Protein AF-A0A8C7XQL7-F1 (afdb_monomer_lite)

Radius of gyration: 17.39 Å; chains: 1; bounding box: 45×24×44 Å

pLDDT: mean 96.5, std 3.42, range [79.06, 98.81]

Sequence (152 aa):
PKNKISFKFDHLRKEASDPRPHDVDSSMEGWRSAVDSSVRAYVKEHYPSGVCTIYGKTIDGHQTIIVCIECHQFQPKNFWNGRWRSEWKFTISPSTTQVAGIMKIQVHYYEDGNVQLVSHKEVQESMSISNEASTAKEFVKIMEAAENDYQV

Secondary structure (DSSP, 8-state):
--S-EEEEEETTTTEEEEEEE-PPPGGGHHHHHHHHHHHHHHHHHH-TT-EEEEEEEEETTEEEEEEEEEEEEEEGGGTEEEEEEEEEEEE--SSEEEEEEEEEEEEEE-SSS-EEEEEEEEEEEEEE--SHHHHHHHHHHHHHHHHHHHH-

Organism: NCBI:txid183150

InterPro domains:
  IPR002189 F-actin-capping protein subunit alpha [PF01267] (1-151)
  IPR002189 F-actin-capping protein subunit alpha [PR00191] (74-88)
  IPR002189 F-actin-capping protein subunit alpha [PR00191] (106-119)
  IPR002189 F-actin-capping protein subunit alpha [PTHR10653] (1-151)
  IPR017865 F-actin capping protein, alpha subunit, conserved site [PS00748] (107-115)
  IPR037282 F-actin-capping protein subunit alpha/beta [SSF90096] (1-151)
  IPR042276 F-actin-capping protein subunit alpha/beta, domain 2 [G3DSA:3.90.1150.210] (25-152)

Structure (mmCIF, N/CA/C/O backbone):
data_AF-A0A8C7XQL7-F1
#
_entry.id   AF-A0A8C7XQL7-F1
#
loop_
_atom_site.group_PDB
_atom_site.id
_atom_site.type_symbol
_atom_site.label_atom_id
_atom_site.label_alt_id
_atom_site.label_comp_id
_atom_site.label_asym_id
_atom_site.label_entity_id
_atom_site.label_seq_id
_atom_site.pdbx_PDB_ins_code
_atom_site.Cartn_x
_atom_site.Cartn_y
_atom_site.Cartn_z
_atom_site.occupancy
_atom_site.B_iso_or_equiv
_atom_site.auth_seq_id
_atom_site.auth_comp_id
_atom_site.auth_asym_id
_atom_site.auth_atom_id
_atom_site.pdbx_PDB_model_num
ATOM 1 N N . PRO A 1 1 ? -11.846 6.233 -2.432 1.00 80.81 1 PRO A N 1
ATOM 2 C CA . PRO A 1 1 ? -10.795 6.471 -1.405 1.00 80.81 1 PRO A CA 1
ATOM 3 C C . PRO A 1 1 ? -9.894 7.668 -1.773 1.00 80.81 1 PRO A C 1
ATOM 5 O O . PRO A 1 1 ? -9.823 8.026 -2.945 1.00 80.81 1 PRO A O 1
ATOM 8 N N . LYS A 1 2 ? -9.290 8.318 -0.767 1.00 90.62 2 LYS A N 1
ATOM 9 C CA . LYS A 1 2 ? -8.765 9.705 -0.748 1.00 90.62 2 LYS A CA 1
ATOM 10 C C . LYS A 1 2 ? -9.627 10.754 -1.465 1.00 90.62 2 LYS A C 1
ATOM 12 O O . LYS A 1 2 ? -10.286 11.540 -0.804 1.00 90.62 2 LYS A O 1
ATOM 17 N N . ASN A 1 3 ? -9.647 10.753 -2.794 1.00 93.56 3 ASN A N 1
ATOM 18 C CA . ASN A 1 3 ? -10.336 11.760 -3.607 1.00 93.56 3 ASN A CA 1
ATOM 19 C C . ASN A 1 3 ? -11.846 11.509 -3.762 1.00 93.56 3 ASN A C 1
ATOM 21 O O . ASN A 1 3 ? -12.517 12.315 -4.389 1.00 93.56 3 ASN A O 1
ATOM 25 N N . LYS A 1 4 ? -12.374 10.395 -3.227 1.00 93.50 4 LYS A N 1
ATOM 26 C CA . LYS A 1 4 ? -13.802 10.011 -3.330 1.00 93.50 4 LYS A CA 1
ATOM 27 C C . LYS A 1 4 ? -14.331 10.033 -4.776 1.00 93.50 4 LYS A C 1
ATOM 29 O O . LYS A 1 4 ? -15.435 10.484 -5.062 1.00 93.50 4 LYS A O 1
ATOM 34 N N . ILE A 1 5 ? -13.505 9.532 -5.693 1.00 96.44 5 ILE A N 1
ATOM 35 C CA . ILE A 1 5 ? -13.849 9.352 -7.103 1.00 96.44 5 ILE A CA 1
ATOM 36 C C . ILE A 1 5 ? -13.667 7.896 -7.518 1.00 96.44 5 ILE A C 1
ATOM 38 O O . ILE A 1 5 ? -12.814 7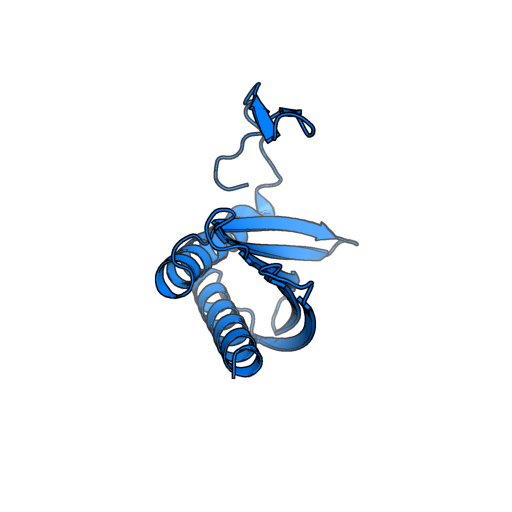.180 -6.985 1.00 96.44 5 ILE A O 1
ATOM 42 N N . SER A 1 6 ? -14.459 7.492 -8.501 1.00 97.00 6 SER A N 1
ATOM 43 C CA . SER A 1 6 ? -14.219 6.327 -9.346 1.00 97.00 6 SER A CA 1
ATOM 44 C C . SER A 1 6 ? -13.652 6.799 -10.686 1.00 97.00 6 SER A C 1
ATOM 46 O O . SER A 1 6 ? -13.824 7.958 -11.058 1.00 97.00 6 SER A O 1
ATOM 48 N N . PHE A 1 7 ? -12.938 5.930 -11.391 1.00 97.75 7 PHE A N 1
ATOM 49 C CA . PHE A 1 7 ? -12.378 6.219 -12.709 1.00 97.75 7 PHE A CA 1
ATOM 50 C C . PHE A 1 7 ? -12.305 4.928 -13.520 1.00 97.75 7 PHE A C 1
ATOM 52 O O . PHE A 1 7 ? -12.193 3.834 -12.961 1.00 97.75 7 PHE A O 1
ATOM 59 N N . LYS A 1 8 ? -12.335 5.051 -14.845 1.00 98.19 8 LYS A N 1
ATOM 60 C CA . LYS A 1 8 ? -12.011 3.953 -15.754 1.00 98.19 8 LYS A CA 1
ATOM 61 C C . LYS A 1 8 ? -10.495 3.852 -15.890 1.00 98.19 8 LYS A C 1
ATOM 63 O O . LYS A 1 8 ? -9.826 4.864 -16.094 1.00 98.19 8 LYS A O 1
ATOM 68 N N . PHE A 1 9 ? -9.957 2.638 -15.835 1.00 98.25 9 PHE A N 1
ATOM 69 C CA . PHE A 1 9 ? -8.539 2.386 -16.074 1.00 98.25 9 PHE A CA 1
ATOM 70 C C . PHE A 1 9 ? -8.352 1.547 -17.339 1.00 98.25 9 PHE A C 1
ATOM 72 O O . PHE A 1 9 ? -8.879 0.440 -17.440 1.00 98.25 9 PHE A O 1
ATOM 79 N N . ASP A 1 10 ? -7.624 2.080 -18.318 1.00 98.19 10 ASP A N 1
ATOM 80 C CA . ASP A 1 10 ? -7.196 1.321 -19.490 1.00 98.19 10 ASP A CA 1
ATOM 81 C C . ASP A 1 10 ? -5.956 0.498 -19.118 1.00 98.19 10 ASP A C 1
ATOM 83 O O . ASP A 1 10 ? -4.866 1.038 -18.930 1.00 98.19 10 ASP A O 1
ATOM 87 N N . HIS A 1 11 ? -6.118 -0.821 -19.004 1.00 97.19 11 HIS A N 1
ATOM 88 C CA . HIS A 1 11 ? -5.036 -1.718 -18.595 1.00 97.19 11 HIS A CA 1
ATOM 89 C C . HIS A 1 11 ? -3.898 -1.833 -19.620 1.00 97.19 11 HIS A C 1
ATOM 91 O O . HIS A 1 11 ? -2.772 -2.135 -19.223 1.00 97.19 11 HIS A O 1
ATOM 97 N N . LEU A 1 12 ? -4.159 -1.594 -20.911 1.00 96.69 12 LEU A N 1
ATOM 98 C CA . LEU A 1 12 ? -3.140 -1.673 -21.958 1.00 96.69 12 LEU A CA 1
ATOM 99 C C . LEU A 1 12 ? -2.299 -0.394 -21.985 1.00 96.69 12 LEU A C 1
ATOM 101 O O . LEU A 1 12 ? -1.070 -0.460 -21.992 1.00 96.69 12 LEU A O 1
ATOM 105 N N . ARG A 1 13 ? -2.965 0.767 -21.968 1.00 97.38 13 ARG A N 1
ATOM 106 C CA . ARG A 1 13 ? -2.305 2.083 -22.015 1.00 97.38 13 ARG A CA 1
ATOM 107 C C . ARG A 1 13 ? -1.778 2.534 -20.655 1.00 97.38 13 ARG A C 1
ATOM 109 O O . ARG A 1 13 ? -0.896 3.382 -20.601 1.00 97.38 13 ARG A O 1
ATOM 116 N N . LYS A 1 14 ? -2.281 1.934 -19.569 1.00 96.31 14 LYS A N 1
ATOM 117 C CA . LYS A 1 14 ? -2.025 2.321 -18.171 1.00 96.31 14 LYS A CA 1
ATOM 118 C C . LYS A 1 14 ? -2.467 3.761 -17.883 1.00 96.31 14 LYS A C 1
ATOM 120 O O . LYS A 1 14 ? -1.796 4.492 -17.162 1.00 96.31 14 LYS A O 1
ATOM 125 N N . GLU A 1 15 ? -3.609 4.153 -18.443 1.00 98.06 15 GLU A N 1
ATOM 126 C CA . GLU A 1 15 ? -4.163 5.508 -18.354 1.00 98.06 15 GLU A CA 1
ATOM 127 C C . GLU A 1 15 ? -5.497 5.501 -17.592 1.00 98.06 15 GLU A C 1
ATOM 129 O O . GLU A 1 15 ? -6.366 4.655 -17.825 1.00 98.06 15 GLU A O 1
ATOM 134 N N . ALA A 1 16 ? -5.668 6.459 -16.677 1.00 97.62 16 ALA A N 1
ATOM 135 C CA . ALA A 1 16 ? -6.930 6.701 -15.981 1.00 97.62 16 ALA A CA 1
ATOM 136 C C . ALA A 1 16 ? -7.775 7.734 -16.746 1.00 97.62 16 ALA A C 1
ATOM 138 O O . ALA A 1 16 ? -7.250 8.726 -17.248 1.00 97.62 16 ALA A O 1
ATOM 139 N N . SER A 1 17 ? -9.088 7.517 -16.823 1.00 98.38 17 SER A N 1
ATOM 140 C CA . SER A 1 17 ? -10.037 8.381 -17.540 1.00 98.38 17 SER A CA 1
ATOM 141 C C . SER A 1 17 ? -11.419 8.374 -16.878 1.00 98.38 17 SER A C 1
ATOM 143 O O . SER A 1 17 ? -11.671 7.571 -15.981 1.00 98.38 17 SER A O 1
ATOM 145 N N . ASP A 1 18 ? -12.312 9.266 -17.323 1.00 97.56 18 ASP A N 1
ATOM 146 C CA . ASP A 1 18 ? -13.715 9.351 -16.873 1.00 97.56 18 ASP A CA 1
ATOM 147 C C . ASP A 1 18 ? -13.865 9.384 -15.333 1.00 97.56 18 ASP A C 1
ATOM 149 O O . ASP A 1 18 ? -14.467 8.479 -14.746 1.00 97.56 18 ASP A O 1
ATOM 153 N N . PRO A 1 19 ? -13.262 10.378 -14.642 1.00 97.75 19 PRO A N 1
ATOM 154 C CA . PRO A 1 19 ? -13.402 10.501 -13.199 1.00 97.75 19 PRO A CA 1
ATOM 155 C C . PRO A 1 19 ? -14.837 10.895 -12.838 1.00 97.75 19 PRO A C 1
ATOM 157 O O . PRO A 1 19 ? -15.370 11.882 -13.345 1.00 97.75 19 PRO A O 1
ATOM 160 N N . ARG A 1 20 ? -15.451 10.151 -11.917 1.00 97.38 20 ARG A N 1
ATOM 161 C CA . ARG A 1 20 ? -16.813 10.404 -11.430 1.00 97.38 20 ARG A CA 1
ATOM 162 C C . ARG A 1 20 ? -16.847 10.428 -9.908 1.00 97.38 20 ARG A C 1
ATOM 164 O O . ARG A 1 20 ? -16.166 9.597 -9.298 1.00 97.38 20 ARG A O 1
ATOM 171 N N . PRO A 1 21 ? -17.647 11.309 -9.282 1.00 96.25 21 PRO A N 1
ATOM 172 C CA . PRO A 1 21 ? -17.900 11.243 -7.847 1.00 96.25 21 PRO A CA 1
ATOM 173 C C . PRO A 1 21 ? -18.320 9.830 -7.437 1.00 96.25 21 PRO A C 1
ATOM 175 O O . PRO A 1 21 ? -19.129 9.191 -8.110 1.00 96.25 21 PRO A O 1
ATOM 178 N N . HIS A 1 22 ? -17.724 9.324 -6.365 1.00 92.69 22 HIS A N 1
ATOM 179 C CA . HIS A 1 22 ? -18.034 8.010 -5.827 1.00 92.69 22 HIS A CA 1
ATOM 180 C C . HIS A 1 22 ? -17.895 8.040 -4.311 1.00 92.69 22 HIS A C 1
ATOM 182 O O . HIS A 1 22 ? -16.787 7.961 -3.765 1.00 92.69 22 HIS A O 1
ATOM 188 N N . ASP A 1 23 ? -19.042 8.145 -3.652 1.00 82.69 23 ASP A N 1
ATOM 189 C CA . ASP A 1 23 ? -19.127 8.045 -2.209 1.00 82.69 23 ASP A CA 1
ATOM 190 C C . ASP A 1 23 ? -19.142 6.580 -1.784 1.00 82.69 23 ASP A C 1
ATOM 192 O O . ASP A 1 23 ? -19.892 5.749 -2.297 1.00 82.69 23 ASP A O 1
ATOM 196 N N . VAL A 1 24 ? -18.259 6.280 -0.841 1.00 81.88 24 VAL A N 1
ATOM 197 C CA . VAL A 1 24 ? -18.182 5.003 -0.136 1.00 81.88 24 VAL A CA 1
ATOM 198 C C . VAL A 1 24 ? -18.787 5.191 1.248 1.00 81.88 24 VAL A C 1
ATOM 200 O O . VAL A 1 24 ? -18.884 6.322 1.726 1.00 81.88 24 VAL A O 1
ATOM 203 N N . ASP A 1 25 ? -19.165 4.086 1.890 1.00 79.06 25 ASP A N 1
ATOM 204 C CA . ASP A 1 25 ? -19.668 4.095 3.264 1.00 79.06 25 ASP A CA 1
ATOM 205 C C . ASP A 1 25 ? -18.781 4.961 4.178 1.00 79.06 25 ASP A C 1
ATOM 207 O O . ASP A 1 25 ? -17.586 4.707 4.359 1.00 79.06 25 ASP A O 1
ATOM 211 N N . SER A 1 26 ? -19.386 6.011 4.735 1.00 85.75 26 SER A N 1
ATOM 212 C CA . SER A 1 26 ? -18.717 6.997 5.576 1.00 85.75 26 SER A CA 1
ATOM 213 C C . SER A 1 26 ? -18.400 6.479 6.976 1.00 85.75 26 SER A C 1
ATOM 215 O O . SER A 1 26 ? -17.657 7.146 7.695 1.00 85.75 26 SER A O 1
ATOM 217 N N . SER A 1 27 ? -18.928 5.313 7.368 1.00 89.25 27 SER A N 1
ATOM 218 C CA . SER A 1 27 ? -18.751 4.729 8.705 1.00 89.25 27 SER A CA 1
ATOM 219 C C . SER A 1 27 ? -17.282 4.548 9.110 1.00 89.25 27 SER A C 1
ATOM 221 O O . SER A 1 27 ? -16.957 4.631 10.291 1.00 89.25 27 SER A O 1
ATOM 223 N N . MET A 1 28 ? -16.386 4.360 8.136 1.00 91.69 28 MET A N 1
ATOM 224 C CA . MET A 1 28 ? -14.946 4.175 8.355 1.00 91.69 28 MET A CA 1
ATOM 225 C C . MET A 1 28 ? -14.092 5.354 7.874 1.00 91.69 28 MET A C 1
ATOM 227 O O . MET A 1 28 ? -12.866 5.247 7.880 1.00 91.69 28 MET A O 1
ATOM 231 N N . GLU A 1 29 ? -14.677 6.464 7.409 1.00 94.56 29 GLU A N 1
ATOM 232 C CA . GLU A 1 29 ? -13.876 7.518 6.765 1.00 94.56 29 GLU A CA 1
ATOM 233 C C . GLU A 1 29 ? -12.911 8.201 7.742 1.00 94.56 29 GLU A C 1
ATOM 235 O O . GLU A 1 29 ? -11.796 8.525 7.337 1.00 94.56 29 GLU A O 1
ATOM 240 N N . GLY A 1 30 ? -13.285 8.363 9.016 1.00 96.06 30 GLY A N 1
ATOM 241 C CA . GLY A 1 30 ? -12.387 8.915 10.036 1.00 96.06 30 GLY A CA 1
ATOM 242 C C . GLY A 1 30 ? -11.144 8.039 10.234 1.00 96.06 30 GLY A C 1
ATOM 243 O O . GLY A 1 30 ? -10.021 8.484 9.978 1.00 96.06 30 GLY A O 1
ATOM 244 N N . TRP A 1 31 ? -11.341 6.746 10.512 1.00 97.31 31 TRP A N 1
ATOM 245 C CA . TRP A 1 31 ? -10.280 5.730 10.549 1.00 97.31 31 TRP A CA 1
ATOM 246 C C . TRP A 1 31 ? -9.416 5.719 9.285 1.00 97.31 31 TRP A C 1
ATOM 248 O O . TRP A 1 31 ? -8.190 5.827 9.355 1.00 97.31 31 TRP A O 1
ATOM 258 N N . ARG A 1 32 ? -10.046 5.627 8.108 1.00 97.25 32 ARG A N 1
ATOM 259 C CA . ARG A 1 32 ? -9.352 5.585 6.816 1.00 97.25 32 ARG A CA 1
ATOM 260 C C . ARG A 1 32 ? -8.520 6.849 6.582 1.00 97.25 32 ARG A C 1
ATOM 262 O O . ARG A 1 32 ? -7.405 6.753 6.075 1.00 97.25 32 ARG A O 1
ATOM 269 N N . SER A 1 33 ? -9.042 8.026 6.926 1.00 97.25 33 SER A N 1
ATOM 270 C CA . SER A 1 33 ? -8.364 9.314 6.742 1.00 97.25 33 SER A CA 1
ATOM 271 C C . SER A 1 33 ? -7.205 9.515 7.720 1.00 97.25 33 SER A C 1
ATOM 273 O O . SER A 1 33 ? -6.156 10.036 7.326 1.00 97.25 33 SER A O 1
ATOM 275 N N . ALA A 1 34 ? -7.359 9.077 8.973 1.00 98.31 34 ALA A N 1
ATOM 276 C CA . ALA A 1 34 ? -6.285 9.108 9.961 1.00 98.31 34 ALA A CA 1
ATOM 277 C C . ALA A 1 34 ? -5.108 8.226 9.514 1.00 98.31 34 ALA A C 1
ATOM 279 O O . ALA A 1 34 ? -3.970 8.696 9.457 1.00 98.31 34 ALA A O 1
ATOM 280 N N . VAL A 1 35 ? -5.394 6.989 9.090 1.00 98.56 35 VAL A N 1
ATOM 281 C CA . VAL A 1 35 ? -4.380 6.062 8.563 1.00 98.56 35 VAL A CA 1
ATOM 282 C C . VAL A 1 35 ? -3.752 6.590 7.270 1.00 98.56 35 VAL A C 1
ATOM 284 O O . VAL A 1 35 ? -2.532 6.563 7.145 1.00 98.56 35 VAL A O 1
ATOM 287 N N . ASP A 1 36 ? -4.538 7.132 6.329 1.00 98.44 36 ASP A N 1
ATOM 288 C CA . ASP A 1 36 ? -4.011 7.728 5.085 1.00 98.44 36 ASP A CA 1
ATOM 289 C C . ASP A 1 36 ? -3.007 8.846 5.366 1.00 98.44 36 ASP A C 1
ATOM 291 O O . ASP A 1 36 ? -1.950 8.892 4.739 1.00 98.44 36 ASP A O 1
ATOM 295 N N . SER A 1 37 ? -3.302 9.709 6.338 1.00 98.44 37 SER A N 1
ATOM 296 C CA . SER A 1 37 ? -2.421 10.823 6.692 1.00 98.44 37 SER A CA 1
ATOM 297 C C . SER A 1 37 ? -1.097 10.335 7.286 1.00 98.44 37 SER A C 1
ATOM 299 O O . SER A 1 37 ? -0.031 10.769 6.845 1.00 98.44 37 SER A O 1
ATOM 301 N N . SER A 1 38 ? -1.148 9.400 8.240 1.00 98.50 38 SER A N 1
ATOM 302 C CA . SER A 1 38 ? 0.048 8.831 8.875 1.00 98.50 38 SER A CA 1
ATOM 303 C C . SER A 1 38 ? 0.894 8.004 7.902 1.00 98.50 38 SER A C 1
ATOM 305 O O . SER A 1 38 ? 2.106 8.195 7.831 1.00 98.50 38 SER A O 1
ATOM 307 N N . VAL A 1 39 ? 0.270 7.140 7.096 1.00 98.69 39 VAL A N 1
ATOM 308 C CA . VAL A 1 39 ? 0.977 6.298 6.117 1.00 98.69 39 VAL A CA 1
ATOM 309 C C . VAL A 1 39 ? 1.603 7.142 5.009 1.00 98.69 39 VAL A C 1
ATOM 311 O O . VAL A 1 39 ? 2.708 6.847 4.572 1.00 98.69 39 VAL A O 1
ATOM 314 N N . ARG A 1 40 ? 0.955 8.216 4.541 1.00 98.44 40 ARG A N 1
ATOM 315 C CA . ARG A 1 40 ? 1.565 9.100 3.531 1.00 98.44 40 ARG A CA 1
ATOM 316 C C . ARG A 1 40 ? 2.809 9.813 4.042 1.00 98.44 40 ARG A C 1
ATOM 318 O O . ARG A 1 40 ? 3.743 9.987 3.263 1.00 98.44 40 ARG A O 1
ATOM 325 N N . ALA A 1 41 ? 2.813 10.235 5.306 1.00 98.31 41 ALA A N 1
ATOM 326 C CA . ALA A 1 41 ? 4.000 10.817 5.924 1.00 98.31 41 ALA A CA 1
ATOM 327 C C . ALA A 1 41 ? 5.145 9.794 5.953 1.00 98.31 41 ALA A C 1
ATOM 329 O O . ALA A 1 41 ? 6.221 10.087 5.440 1.00 98.31 41 ALA A O 1
ATOM 330 N N . TYR A 1 42 ? 4.860 8.576 6.423 1.00 98.56 42 TYR A N 1
ATOM 331 C CA . TYR A 1 42 ? 5.804 7.458 6.417 1.00 98.56 42 TYR A CA 1
ATOM 332 C C . TYR A 1 42 ? 6.363 7.163 5.015 1.00 98.56 42 TYR A C 1
ATOM 334 O O . TYR A 1 42 ? 7.577 7.142 4.818 1.00 98.56 42 TYR A O 1
ATOM 342 N N . VAL A 1 43 ? 5.484 7.010 4.016 1.00 98.44 43 VAL A N 1
ATOM 343 C CA . VAL A 1 43 ? 5.882 6.675 2.640 1.00 98.44 43 VAL A CA 1
ATOM 344 C C . VAL A 1 43 ? 6.777 7.753 2.039 1.00 98.44 43 VAL A C 1
ATOM 346 O O . VAL A 1 43 ? 7.758 7.429 1.380 1.00 98.44 43 VAL A O 1
ATOM 349 N N . LYS A 1 44 ? 6.477 9.032 2.290 1.00 97.69 44 LYS A N 1
ATOM 350 C CA . LYS A 1 44 ? 7.294 10.151 1.804 1.00 97.69 44 LYS A CA 1
ATOM 351 C C . LYS A 1 44 ? 8.718 10.130 2.372 1.00 97.69 44 LYS A C 1
ATOM 353 O O . LYS A 1 44 ? 9.636 10.577 1.692 1.00 97.69 44 LYS A O 1
ATOM 358 N N . GLU A 1 45 ? 8.886 9.667 3.605 1.00 97.44 45 GLU A N 1
ATOM 359 C CA . GLU A 1 45 ? 10.181 9.608 4.286 1.00 97.44 45 GLU A CA 1
ATOM 360 C C . GLU A 1 45 ? 11.018 8.393 3.857 1.00 97.44 45 GLU A C 1
ATOM 362 O O . GLU A 1 45 ? 12.230 8.515 3.706 1.00 97.44 45 GLU A O 1
ATOM 367 N N . HIS A 1 46 ? 10.375 7.254 3.580 1.00 97.19 46 HIS A N 1
ATOM 368 C CA . HIS A 1 46 ? 11.065 5.977 3.349 1.00 97.19 46 HIS A CA 1
ATOM 369 C C . HIS A 1 46 ? 11.168 5.572 1.869 1.00 97.19 46 HIS A C 1
ATOM 371 O O . HIS A 1 46 ? 12.043 4.790 1.499 1.00 97.19 46 HIS A O 1
ATOM 377 N N . TYR A 1 47 ? 10.312 6.111 0.993 1.00 96.06 47 TYR A N 1
ATOM 378 C CA . TYR A 1 47 ? 10.223 5.702 -0.410 1.00 96.06 47 TYR A CA 1
ATOM 379 C C . TYR A 1 47 ? 10.334 6.910 -1.356 1.00 96.06 47 TYR A C 1
ATOM 381 O O . TYR A 1 47 ? 9.353 7.633 -1.542 1.00 96.06 47 TYR A O 1
ATOM 389 N N . PRO A 1 48 ? 11.478 7.109 -2.045 1.00 91.19 48 PRO A N 1
ATOM 390 C CA . PRO A 1 48 ? 11.703 8.278 -2.904 1.00 91.19 48 PRO A CA 1
ATOM 391 C C . PRO A 1 48 ? 10.636 8.503 -3.988 1.00 91.19 48 PRO A C 1
ATOM 393 O O . PRO A 1 48 ? 10.319 9.643 -4.322 1.00 91.19 48 PRO A O 1
ATOM 396 N N . SER A 1 49 ? 10.078 7.419 -4.535 1.00 94.31 49 SER A N 1
ATOM 397 C CA . SER A 1 49 ? 9.002 7.417 -5.537 1.00 94.31 49 SER A CA 1
ATOM 398 C C . SER A 1 49 ? 7.770 6.633 -5.068 1.00 94.31 49 SER A C 1
ATOM 400 O O . SER A 1 49 ? 6.983 6.156 -5.887 1.00 94.31 49 SER A O 1
ATOM 402 N N . GLY A 1 50 ? 7.610 6.477 -3.751 1.00 97.50 50 GLY A N 1
ATOM 403 C CA . GLY A 1 50 ? 6.546 5.671 -3.171 1.00 97.50 50 GLY A CA 1
ATOM 404 C C . GLY A 1 50 ? 5.163 6.289 -3.330 1.00 97.50 50 GLY A C 1
ATOM 405 O O . GLY A 1 50 ? 4.959 7.495 -3.176 1.00 97.50 50 GLY A O 1
ATOM 406 N N . VAL A 1 51 ? 4.180 5.434 -3.581 1.00 98.19 51 VAL A N 1
ATOM 407 C CA . VAL A 1 51 ? 2.759 5.774 -3.582 1.00 98.19 51 VAL A CA 1
ATOM 408 C C . VAL A 1 51 ? 2.006 4.844 -2.646 1.00 98.19 51 VAL A C 1
ATOM 410 O O . VAL A 1 51 ? 2.390 3.697 -2.429 1.00 98.19 51 VAL A O 1
ATOM 413 N N . CYS A 1 52 ? 0.900 5.332 -2.092 1.00 98.62 52 CYS A N 1
ATOM 414 C CA . CYS A 1 52 ? 0.050 4.526 -1.231 1.00 98.62 52 CYS A CA 1
ATOM 415 C C . CYS A 1 52 ? -1.435 4.845 -1.394 1.00 98.62 52 CYS A C 1
ATOM 417 O O . CYS A 1 52 ? -1.833 5.983 -1.697 1.00 98.62 52 CYS A O 1
ATOM 419 N N . THR A 1 53 ? -2.253 3.818 -1.164 1.00 98.44 53 THR A N 1
ATOM 420 C CA . THR A 1 53 ? -3.715 3.914 -1.133 1.00 98.44 53 THR A CA 1
ATOM 421 C C . THR A 1 53 ? -4.266 3.181 0.079 1.00 98.44 53 THR A C 1
ATOM 423 O O . THR A 1 53 ? -3.869 2.055 0.365 1.00 98.44 53 THR A O 1
ATOM 426 N N . ILE A 1 54 ? -5.182 3.844 0.786 1.00 98.19 54 ILE A N 1
ATOM 427 C CA . ILE A 1 54 ? -5.833 3.324 1.984 1.00 98.19 54 ILE A CA 1
ATOM 428 C C . ILE A 1 54 ? -7.323 3.161 1.693 1.00 98.19 54 ILE A C 1
ATOM 430 O O . ILE A 1 54 ? -7.996 4.108 1.259 1.00 98.19 54 ILE A O 1
ATOM 434 N N . TYR A 1 55 ? -7.836 1.971 1.971 1.00 97.00 55 TYR A N 1
ATOM 435 C CA . TYR A 1 55 ? -9.227 1.579 1.812 1.00 97.00 55 TYR A CA 1
ATOM 436 C C . TYR A 1 55 ? -9.831 1.247 3.176 1.00 97.00 55 TYR A C 1
ATOM 438 O O . TYR A 1 55 ? -9.157 0.697 4.040 1.00 97.00 55 TYR A O 1
ATOM 446 N N . GLY A 1 56 ? -11.112 1.563 3.348 1.00 95.56 56 GLY A N 1
ATOM 447 C CA . GLY A 1 56 ? -11.949 0.978 4.391 1.00 95.56 56 GLY A CA 1
ATOM 448 C C . GLY A 1 56 ? -12.998 0.111 3.708 1.00 95.56 56 GLY A C 1
ATOM 449 O O . GLY A 1 56 ? -13.638 0.574 2.760 1.00 95.56 56 GLY A O 1
ATOM 450 N N . LYS A 1 57 ? -13.160 -1.138 4.144 1.00 93.56 57 LYS A N 1
ATOM 451 C CA . LYS A 1 57 ? -14.171 -2.055 3.608 1.00 93.56 57 LYS A CA 1
ATOM 452 C C . LYS A 1 57 ? -14.716 -2.959 4.709 1.00 93.56 57 LYS A C 1
ATOM 454 O O . LYS A 1 57 ? -13.955 -3.438 5.538 1.00 93.56 57 LYS A O 1
ATOM 459 N N . THR A 1 58 ? -16.012 -3.246 4.666 1.00 94.31 58 THR A N 1
ATOM 460 C CA . THR A 1 58 ? -16.605 -4.308 5.483 1.00 94.31 58 THR A CA 1
ATOM 461 C C . THR A 1 58 ? -16.360 -5.664 4.817 1.00 94.31 58 THR A C 1
ATOM 463 O O . THR A 1 58 ? -16.798 -5.883 3.684 1.00 94.31 58 THR A O 1
ATOM 466 N N . ILE A 1 59 ? -15.643 -6.559 5.493 1.00 93.12 59 ILE A N 1
ATOM 467 C CA . ILE A 1 59 ? -15.325 -7.921 5.045 1.00 93.12 59 ILE A CA 1
ATOM 468 C C . ILE A 1 59 ? -15.907 -8.879 6.080 1.00 93.12 59 ILE A C 1
ATOM 470 O O . ILE A 1 59 ? -15.593 -8.764 7.259 1.00 93.12 59 ILE A O 1
ATOM 474 N N . ASP A 1 60 ? -16.805 -9.768 5.657 1.00 92.81 60 ASP A N 1
ATOM 475 C CA . ASP A 1 60 ? -17.475 -10.741 6.535 1.00 92.81 60 ASP A CA 1
ATOM 476 C C . ASP A 1 60 ? -18.133 -10.108 7.779 1.00 92.81 60 ASP A C 1
ATOM 478 O O . ASP A 1 60 ? -18.121 -10.661 8.872 1.00 92.81 60 ASP A O 1
ATOM 482 N N . GLY A 1 61 ? -18.705 -8.908 7.616 1.00 93.19 61 GLY A N 1
ATOM 483 C CA . GLY A 1 61 ? -19.342 -8.148 8.702 1.00 93.19 61 GLY A CA 1
ATOM 484 C C . GLY A 1 61 ? -18.380 -7.322 9.562 1.00 93.19 61 GLY A C 1
ATOM 485 O O . GLY A 1 61 ? -18.827 -6.588 10.440 1.00 93.19 61 GLY A O 1
ATOM 486 N N . HIS A 1 62 ? -17.079 -7.375 9.286 1.00 94.19 62 HIS A N 1
ATOM 487 C CA . HIS A 1 62 ? -16.051 -6.668 10.038 1.00 94.19 62 HIS A CA 1
ATOM 488 C C . HIS A 1 62 ? -15.506 -5.467 9.265 1.00 94.19 62 HIS A C 1
ATOM 490 O O . HIS A 1 62 ? -15.136 -5.581 8.099 1.00 94.19 62 HIS A O 1
ATOM 496 N N . GLN A 1 63 ? -15.438 -4.305 9.912 1.00 95.88 63 GLN A N 1
ATOM 497 C CA . GLN A 1 63 ? -14.831 -3.107 9.332 1.00 95.88 63 GLN A CA 1
ATOM 498 C C . GLN A 1 63 ? -13.308 -3.268 9.277 1.00 95.88 63 GLN A C 1
ATOM 500 O O . GLN A 1 63 ? -12.657 -3.366 10.312 1.00 95.88 63 GLN A O 1
ATOM 505 N N . THR A 1 64 ? -12.730 -3.286 8.080 1.00 96.94 64 THR A N 1
ATOM 506 C CA . THR A 1 64 ? -11.304 -3.543 7.858 1.00 96.94 64 THR A CA 1
ATOM 507 C C . THR A 1 64 ? -10.658 -2.381 7.117 1.00 96.94 64 THR A C 1
ATOM 509 O O . THR A 1 64 ? -11.147 -1.932 6.075 1.00 96.94 64 THR A O 1
ATOM 512 N N . ILE A 1 65 ? -9.527 -1.912 7.641 1.00 98.19 65 ILE A N 1
ATOM 513 C CA . ILE A 1 65 ? -8.633 -0.988 6.948 1.00 98.19 65 ILE A CA 1
ATOM 514 C C . ILE A 1 65 ? -7.613 -1.802 6.159 1.00 98.19 65 ILE A C 1
ATOM 516 O O . ILE A 1 65 ? -7.024 -2.746 6.684 1.00 98.19 65 ILE A O 1
ATOM 520 N N . ILE A 1 66 ? -7.408 -1.424 4.899 1.00 98.50 66 ILE A N 1
ATOM 521 C CA . ILE A 1 66 ? -6.416 -2.013 3.999 1.00 98.50 66 ILE A CA 1
ATOM 522 C C . ILE A 1 66 ? -5.507 -0.896 3.505 1.00 98.50 66 ILE A C 1
ATOM 524 O O . ILE A 1 66 ? -5.981 0.120 2.994 1.00 98.50 66 ILE A O 1
ATOM 528 N N . VAL A 1 67 ? -4.204 -1.094 3.633 1.00 98.81 67 VAL A N 1
ATOM 529 C CA . VAL A 1 67 ? -3.164 -0.166 3.200 1.00 98.81 67 VAL A CA 1
ATOM 530 C C . VAL A 1 67 ? -2.311 -0.861 2.154 1.00 98.81 67 VAL A C 1
ATOM 532 O O . VAL A 1 67 ? -1.782 -1.939 2.400 1.00 98.81 67 VAL A O 1
ATOM 535 N N . CYS A 1 68 ? -2.158 -0.235 0.993 1.00 98.81 68 CYS A N 1
ATOM 536 C CA . CYS A 1 68 ? -1.259 -0.702 -0.055 1.00 98.81 68 CYS A CA 1
ATOM 537 C C . CYS A 1 68 ? -0.180 0.353 -0.299 1.00 98.81 68 CYS A C 1
ATOM 539 O O . CYS A 1 68 ? -0.516 1.522 -0.517 1.00 98.81 68 CYS A O 1
ATOM 541 N N . ILE A 1 69 ? 1.084 -0.064 -0.309 1.00 98.81 69 ILE A N 1
ATOM 542 C CA . ILE A 1 69 ? 2.248 0.758 -0.655 1.00 98.81 69 ILE A CA 1
ATOM 543 C C . ILE A 1 69 ? 2.927 0.138 -1.876 1.00 98.81 69 ILE A C 1
ATOM 545 O O . ILE A 1 69 ? 3.083 -1.080 -1.978 1.00 98.81 69 ILE A O 1
ATOM 549 N N . GLU A 1 70 ? 3.328 0.980 -2.820 1.00 98.56 70 GLU A N 1
ATOM 550 C CA . GLU A 1 70 ? 4.102 0.586 -3.992 1.00 98.56 70 GLU A CA 1
ATOM 551 C C . GLU A 1 70 ? 5.231 1.585 -4.211 1.00 98.56 70 GLU A C 1
ATOM 553 O O . GLU A 1 70 ? 5.049 2.789 -4.043 1.00 98.56 70 GLU A O 1
ATOM 558 N N . CYS A 1 71 ? 6.405 1.080 -4.569 1.00 98.19 71 CYS A N 1
ATOM 559 C CA . CYS A 1 71 ? 7.515 1.902 -5.017 1.00 98.19 71 CYS A CA 1
ATOM 560 C C . CYS A 1 71 ? 8.272 1.128 -6.089 1.00 98.19 71 CYS A C 1
ATOM 562 O O . CYS A 1 71 ? 8.597 -0.046 -5.904 1.00 98.19 71 CYS A O 1
ATOM 564 N N . HIS A 1 72 ? 8.576 1.770 -7.210 1.00 97.19 72 HIS A N 1
ATOM 565 C CA . HIS A 1 72 ? 9.359 1.154 -8.270 1.00 97.19 72 HIS A CA 1
ATOM 566 C C . HIS A 1 72 ? 10.417 2.103 -8.819 1.00 97.19 72 HIS A C 1
ATOM 568 O O . HIS A 1 72 ? 10.295 3.328 -8.763 1.00 97.19 72 HIS A O 1
ATOM 574 N N . GLN A 1 73 ? 11.459 1.493 -9.371 1.00 97.06 73 GLN A N 1
ATOM 575 C CA . GLN A 1 73 ? 12.550 2.142 -10.081 1.00 97.06 73 GLN A CA 1
ATOM 576 C C . GLN A 1 73 ? 12.840 1.322 -11.333 1.00 97.06 73 GLN A C 1
ATOM 578 O O . GLN A 1 73 ? 13.215 0.155 -11.238 1.00 97.06 73 GLN A O 1
ATOM 583 N N . PHE A 1 74 ? 12.645 1.921 -12.506 1.00 95.06 74 PHE A N 1
ATOM 584 C CA . PHE A 1 74 ? 12.911 1.279 -13.792 1.00 95.06 74 PHE A CA 1
ATOM 585 C C . PHE A 1 74 ? 13.994 2.052 -14.521 1.00 95.06 74 PHE A C 1
ATOM 587 O O . PHE A 1 74 ? 13.781 3.185 -14.950 1.00 95.06 74 PHE A O 1
ATOM 594 N N . GLN A 1 75 ? 15.162 1.432 -14.662 1.00 95.44 75 GLN A N 1
ATOM 595 C CA . GLN A 1 75 ? 16.310 2.012 -15.344 1.00 95.44 75 GLN A CA 1
ATOM 596 C C . GLN A 1 75 ? 16.725 1.100 -16.501 1.00 95.44 75 GLN A C 1
ATOM 598 O O . GLN A 1 75 ? 17.771 0.456 -16.448 1.00 95.44 75 GLN A O 1
ATOM 603 N N . PRO A 1 76 ? 15.926 1.040 -17.584 1.00 94.56 76 PRO A N 1
ATOM 604 C CA . PRO A 1 76 ? 16.184 0.121 -18.688 1.00 94.56 76 PRO A CA 1
ATOM 605 C C . PRO A 1 76 ? 17.514 0.386 -19.401 1.00 94.56 76 PRO A C 1
ATOM 607 O O . PRO A 1 76 ? 18.148 -0.547 -19.873 1.00 94.56 76 PRO A O 1
ATOM 610 N N . LYS A 1 77 ? 17.975 1.645 -19.428 1.00 96.94 77 LYS A N 1
ATOM 611 C CA . LYS A 1 77 ? 19.300 2.009 -19.962 1.00 96.94 77 LYS A CA 1
ATOM 612 C C . LYS A 1 77 ? 20.463 1.442 -19.142 1.00 96.94 77 LYS A C 1
ATOM 614 O O . LYS A 1 77 ? 21.548 1.304 -19.682 1.00 96.94 77 LYS A O 1
ATOM 619 N N . ASN A 1 78 ? 20.213 1.137 -17.870 1.00 96.62 78 ASN A N 1
ATOM 620 C CA . ASN A 1 78 ? 21.170 0.543 -16.940 1.00 96.62 78 ASN A CA 1
ATOM 621 C C . ASN A 1 78 ? 20.846 -0.941 -16.694 1.00 96.62 78 ASN A C 1
ATOM 623 O O . ASN A 1 78 ? 21.308 -1.516 -15.715 1.00 96.62 78 ASN A O 1
ATOM 627 N N . PHE A 1 79 ? 20.003 -1.542 -17.543 1.00 97.25 79 PHE A N 1
ATOM 628 C CA . PHE A 1 79 ? 19.660 -2.963 -17.521 1.00 97.25 79 PHE A CA 1
ATOM 629 C C . PHE A 1 79 ? 19.087 -3.477 -16.194 1.00 97.25 79 PHE A C 1
ATOM 631 O O . PHE A 1 79 ? 19.281 -4.642 -15.847 1.00 97.25 79 PHE A O 1
ATOM 638 N N . TRP A 1 80 ? 18.357 -2.641 -15.441 1.00 98.00 80 TRP A N 1
ATOM 639 C CA . TRP A 1 80 ? 17.734 -3.092 -14.196 1.00 98.00 80 TRP A CA 1
ATOM 640 C C . TRP A 1 80 ? 16.378 -2.464 -13.886 1.00 98.00 80 TRP A C 1
ATOM 642 O O . TRP A 1 80 ? 16.069 -1.333 -14.265 1.00 98.00 80 TRP A O 1
ATOM 652 N N . ASN A 1 81 ? 15.555 -3.233 -13.176 1.00 97.56 81 ASN A N 1
ATOM 653 C CA . ASN A 1 81 ? 14.244 -2.835 -12.682 1.00 97.56 81 ASN A CA 1
ATOM 654 C C . ASN A 1 81 ? 14.053 -3.349 -11.253 1.00 97.56 81 ASN A C 1
ATOM 656 O O . ASN A 1 81 ? 14.352 -4.506 -10.969 1.00 97.56 81 ASN A O 1
ATOM 660 N N . GLY A 1 82 ? 13.509 -2.515 -10.372 1.00 97.81 82 GLY A N 1
ATOM 661 C CA . GLY A 1 82 ? 13.160 -2.869 -9.001 1.00 97.81 82 GLY A CA 1
ATOM 662 C C . GLY A 1 82 ? 11.730 -2.459 -8.675 1.00 97.81 82 GLY A C 1
ATOM 663 O O . GLY A 1 82 ? 11.269 -1.393 -9.088 1.00 97.81 82 GLY A O 1
ATOM 664 N N . ARG A 1 83 ? 11.019 -3.307 -7.934 1.00 98.25 83 ARG A N 1
ATOM 665 C CA . ARG A 1 83 ? 9.682 -3.022 -7.417 1.00 98.25 83 ARG A CA 1
ATOM 666 C C . ARG A 1 83 ? 9.526 -3.555 -5.999 1.00 98.25 83 ARG A C 1
ATOM 668 O O . ARG A 1 83 ? 9.710 -4.745 -5.751 1.00 98.25 83 ARG A O 1
ATOM 675 N N . TRP A 1 84 ? 9.080 -2.670 -5.122 1.00 98.50 84 TRP A N 1
ATOM 676 C CA . TRP A 1 84 ? 8.555 -2.957 -3.799 1.00 98.50 84 TRP A CA 1
ATOM 677 C C . TRP A 1 84 ? 7.027 -2.880 -3.812 1.00 98.50 84 TRP A C 1
ATOM 679 O O . TRP A 1 84 ? 6.443 -1.962 -4.395 1.00 98.50 84 TRP A O 1
ATOM 689 N N . ARG A 1 85 ? 6.374 -3.835 -3.148 1.00 98.62 85 ARG A N 1
ATOM 690 C CA . ARG A 1 85 ? 4.941 -3.796 -2.836 1.00 98.62 85 ARG A CA 1
ATOM 691 C C . ARG A 1 85 ? 4.729 -4.274 -1.410 1.00 98.62 85 ARG A C 1
ATOM 693 O O . ARG A 1 85 ? 5.207 -5.357 -1.081 1.00 98.62 85 ARG A O 1
ATOM 700 N N . SER A 1 86 ? 3.941 -3.554 -0.626 1.00 98.69 86 SER A N 1
ATOM 701 C CA . SER A 1 86 ? 3.427 -4.063 0.643 1.00 98.69 86 SER A CA 1
ATOM 702 C C . SER A 1 86 ? 1.920 -3.857 0.762 1.00 98.69 86 SER A C 1
ATOM 704 O O . SER A 1 86 ? 1.354 -2.882 0.261 1.00 98.69 86 SER A O 1
ATOM 706 N N . GLU A 1 87 ? 1.253 -4.836 1.365 1.00 98.81 87 GLU A N 1
ATOM 707 C CA . GLU A 1 87 ? -0.167 -4.798 1.696 1.00 98.81 87 GLU A CA 1
ATOM 708 C C . GLU A 1 87 ? -0.325 -5.104 3.179 1.00 98.81 87 GLU A C 1
ATOM 710 O O . GLU A 1 87 ? 0.217 -6.087 3.677 1.00 98.81 87 GLU A O 1
ATOM 715 N N . TRP A 1 88 ? -1.087 -4.266 3.865 1.00 98.81 88 TRP A N 1
ATOM 716 C CA . TRP A 1 88 ? -1.323 -4.352 5.294 1.00 98.81 88 TRP A CA 1
ATOM 717 C C . TRP A 1 88 ? -2.814 -4.256 5.570 1.00 98.81 88 TRP A C 1
ATOM 719 O O . TRP A 1 88 ? -3.522 -3.473 4.935 1.00 98.81 88 TRP A O 1
ATOM 729 N N . LYS A 1 89 ? -3.303 -5.030 6.534 1.00 98.25 89 LYS A N 1
ATOM 730 C CA . LYS A 1 89 ? -4.710 -5.035 6.928 1.00 98.25 89 LYS A CA 1
ATOM 731 C C . LYS A 1 89 ? -4.870 -5.159 8.433 1.00 98.25 89 LYS A C 1
ATOM 733 O O . LYS A 1 89 ? -4.148 -5.912 9.081 1.00 98.25 89 LYS A O 1
ATOM 738 N N . PHE A 1 90 ? -5.864 -4.465 8.968 1.00 98.19 90 PHE A N 1
ATOM 739 C CA . PHE A 1 90 ? -6.338 -4.678 10.329 1.00 98.19 90 PHE A CA 1
ATOM 740 C C . PHE A 1 90 ? -7.839 -4.426 10.412 1.00 98.19 90 PHE A C 1
ATOM 742 O O . PHE A 1 90 ? -8.396 -3.608 9.676 1.00 98.19 90 PHE A O 1
ATOM 749 N N . THR A 1 91 ? -8.495 -5.137 11.319 1.00 97.19 91 THR A N 1
ATOM 750 C CA . THR A 1 91 ? -9.930 -5.005 11.559 1.00 97.19 91 THR A CA 1
ATOM 751 C C . THR A 1 91 ? -10.170 -4.083 12.745 1.00 97.19 91 THR A C 1
ATOM 753 O O . THR A 1 91 ? -9.504 -4.184 13.768 1.00 97.19 91 THR A O 1
ATOM 756 N N . ILE A 1 92 ? -11.130 -3.175 12.622 1.00 95.62 92 ILE A N 1
ATOM 757 C CA . ILE A 1 92 ? -11.542 -2.305 13.716 1.00 95.62 92 ILE A CA 1
ATOM 758 C C . ILE A 1 92 ? -12.311 -3.158 14.729 1.00 95.62 92 ILE A C 1
ATOM 760 O O . ILE A 1 92 ? -13.307 -3.803 14.399 1.00 95.62 92 ILE A O 1
ATOM 764 N N . SER A 1 93 ? -11.830 -3.169 15.966 1.00 93.62 93 SER A N 1
ATOM 765 C CA . SER A 1 93 ? -12.403 -3.896 17.094 1.00 93.62 93 SER A CA 1
ATOM 766 C C . SER A 1 93 ? -12.433 -2.991 18.339 1.00 93.62 93 SER A C 1
ATOM 768 O O . SER A 1 93 ? -11.776 -1.949 18.353 1.00 93.62 93 SER A O 1
ATOM 770 N N . PRO A 1 94 ? -13.175 -3.357 19.401 1.00 91.75 94 PRO A N 1
ATOM 771 C CA . PRO A 1 94 ? -13.305 -2.507 20.586 1.00 91.75 94 PRO A CA 1
ATOM 772 C C . PRO A 1 94 ? -12.028 -2.319 21.418 1.00 91.75 94 PRO A C 1
ATOM 774 O O . PRO A 1 94 ? -11.991 -1.409 22.241 1.00 91.75 94 PRO A O 1
ATOM 777 N N . SER A 1 95 ? -11.024 -3.191 21.281 1.00 94.44 95 SER A N 1
ATOM 778 C CA . SER A 1 95 ? -9.860 -3.194 22.180 1.00 94.44 95 SER A CA 1
ATOM 779 C C . SER A 1 95 ? -8.549 -3.545 21.491 1.00 94.44 95 SER A C 1
ATOM 781 O O . SER A 1 95 ? -7.613 -2.758 21.543 1.00 94.44 95 SER A O 1
ATOM 783 N N . THR A 1 96 ? -8.449 -4.712 20.858 1.00 96.38 96 THR A N 1
ATOM 784 C CA . THR A 1 96 ? -7.221 -5.178 20.202 1.00 96.38 96 THR A CA 1
ATOM 785 C C . THR A 1 96 ? -7.526 -5.843 18.870 1.00 96.38 96 THR A C 1
ATOM 787 O O . THR A 1 96 ? -8.560 -6.494 18.692 1.00 96.38 96 THR A O 1
ATOM 790 N N . THR A 1 97 ? -6.618 -5.698 17.914 1.00 97.44 97 THR A N 1
ATOM 791 C CA . THR A 1 97 ? -6.713 -6.365 16.612 1.00 97.44 97 THR A CA 1
ATOM 792 C C . THR A 1 97 ? -5.396 -7.020 16.240 1.00 97.44 97 THR A C 1
ATOM 794 O O . THR A 1 97 ? -4.331 -6.635 16.719 1.00 97.44 97 THR A O 1
ATOM 797 N N . GLN A 1 98 ? -5.488 -7.983 15.329 1.00 96.94 98 GLN A N 1
ATOM 798 C CA . GLN A 1 98 ? -4.352 -8.430 14.541 1.00 96.94 98 GLN A CA 1
ATOM 799 C C . GLN A 1 98 ? -4.124 -7.467 13.371 1.00 96.94 98 GLN A C 1
ATOM 801 O O . GLN A 1 98 ? -5.075 -7.030 12.713 1.00 96.94 98 GLN A O 1
ATOM 806 N N . VAL A 1 99 ? -2.859 -7.162 13.124 1.00 98.31 99 VAL A N 1
ATOM 807 C CA . VAL A 1 99 ? -2.328 -6.525 11.927 1.00 98.31 99 VAL A CA 1
ATOM 808 C C . VAL A 1 99 ? -1.675 -7.623 11.106 1.00 98.31 99 VAL A C 1
ATOM 810 O O . VAL A 1 99 ? -0.741 -8.269 11.571 1.00 98.31 99 VAL A O 1
ATOM 813 N N . ALA A 1 100 ? -2.163 -7.841 9.892 1.00 98.56 100 ALA A N 1
ATOM 814 C CA . ALA A 1 100 ? -1.553 -8.767 8.949 1.00 98.56 100 ALA A CA 1
ATOM 815 C C . ALA A 1 100 ? -0.910 -7.978 7.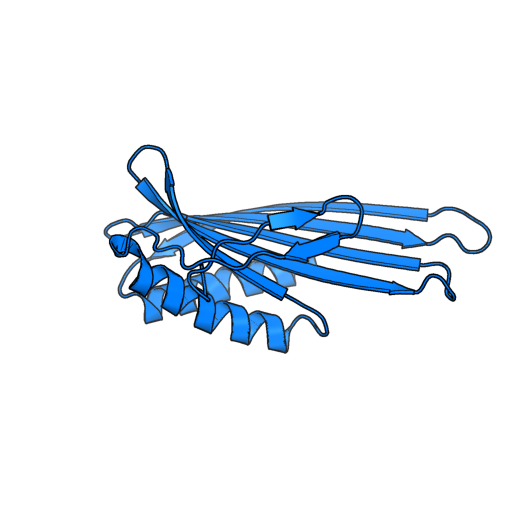808 1.00 98.56 100 ALA A C 1
ATOM 817 O O . ALA A 1 100 ? -1.558 -7.119 7.207 1.00 98.56 100 ALA A O 1
ATOM 818 N N . GLY A 1 101 ? 0.348 -8.275 7.509 1.00 98.62 101 GLY A N 1
ATOM 819 C CA . GLY A 1 101 ? 1.133 -7.629 6.467 1.00 98.62 101 GLY A CA 1
ATOM 820 C C . GLY A 1 101 ? 1.760 -8.637 5.519 1.00 98.62 101 GLY A C 1
ATOM 821 O O . GLY A 1 101 ? 2.123 -9.739 5.922 1.00 98.62 101 GLY A O 1
ATOM 822 N N . ILE A 1 102 ? 1.924 -8.249 4.260 1.00 98.69 102 ILE A N 1
ATOM 823 C CA . ILE A 1 102 ? 2.755 -8.963 3.297 1.00 98.69 102 ILE A CA 1
ATOM 824 C C . ILE A 1 102 ? 3.589 -7.964 2.505 1.00 98.69 102 ILE A C 1
ATOM 826 O O . ILE A 1 102 ? 3.058 -7.060 1.863 1.00 98.69 102 ILE A O 1
ATOM 830 N N . MET A 1 103 ? 4.904 -8.149 2.521 1.00 98.56 103 MET A N 1
ATOM 831 C CA . MET A 1 103 ? 5.860 -7.355 1.749 1.00 98.56 103 MET A CA 1
ATOM 832 C C . MET A 1 103 ? 6.433 -8.217 0.633 1.00 98.56 103 MET A C 1
ATOM 834 O O . MET A 1 103 ? 6.660 -9.412 0.819 1.00 98.56 103 MET A O 1
ATOM 838 N N . LYS A 1 104 ? 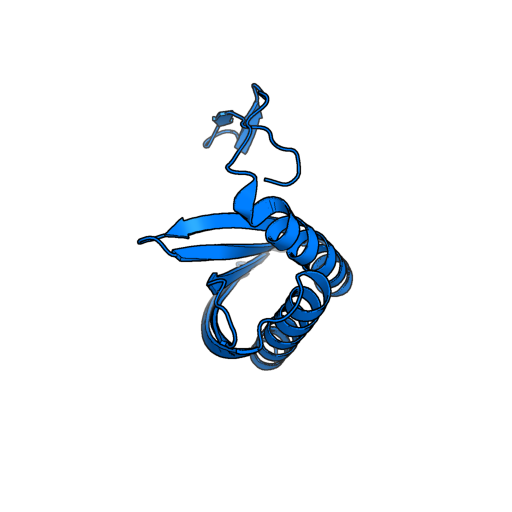6.647 -7.633 -0.546 1.00 98.62 104 LYS A N 1
ATOM 839 C CA . LYS A 1 104 ? 7.131 -8.317 -1.749 1.00 98.62 104 LYS A CA 1
ATOM 840 C C . LYS A 1 104 ? 8.154 -7.448 -2.467 1.00 98.62 104 LYS A C 1
ATOM 842 O O . LYS A 1 104 ? 7.860 -6.308 -2.826 1.00 98.62 104 LYS A O 1
ATOM 847 N N . ILE A 1 105 ? 9.310 -8.031 -2.757 1.00 98.44 105 ILE A N 1
ATOM 848 C CA . ILE A 1 105 ? 10.383 -7.418 -3.542 1.00 98.44 105 ILE A CA 1
ATOM 849 C C . ILE A 1 105 ? 10.545 -8.206 -4.834 1.00 98.44 105 ILE A C 1
ATOM 851 O O . ILE A 1 105 ? 10.574 -9.439 -4.830 1.00 98.44 105 ILE A O 1
ATOM 855 N N . GLN A 1 106 ? 10.676 -7.483 -5.941 1.00 98.56 106 GLN A N 1
ATOM 856 C CA . GLN A 1 106 ? 11.109 -8.044 -7.209 1.00 98.56 106 GLN A CA 1
ATOM 857 C C . GLN A 1 106 ? 12.187 -7.153 -7.822 1.00 98.56 106 GLN A C 1
ATOM 859 O O . GLN A 1 106 ? 11.938 -5.974 -8.072 1.00 98.56 106 GLN A O 1
ATOM 864 N N . VAL A 1 107 ? 13.362 -7.720 -8.087 1.00 98.31 107 VAL A N 1
ATOM 865 C CA . VAL A 1 107 ? 14.455 -7.045 -8.800 1.00 98.31 107 VAL A CA 1
ATOM 866 C C . VAL A 1 107 ? 14.857 -7.893 -9.994 1.00 98.31 107 VAL A C 1
ATOM 868 O O . VAL A 1 107 ? 14.910 -9.116 -9.906 1.00 98.31 107 VAL A O 1
ATOM 871 N N . HIS A 1 108 ? 15.126 -7.245 -11.118 1.00 98.50 108 HIS A N 1
ATOM 872 C CA . HIS A 1 108 ? 15.585 -7.881 -12.343 1.00 98.50 108 HIS A CA 1
ATOM 873 C C . HIS A 1 108 ? 16.758 -7.085 -12.900 1.00 98.50 108 HIS A C 1
ATOM 875 O O . HIS A 1 108 ? 16.588 -5.909 -13.207 1.00 98.50 108 HIS A O 1
ATOM 881 N N . TYR A 1 109 ? 17.918 -7.725 -13.019 1.00 98.19 109 TYR A N 1
ATOM 882 C CA . TYR A 1 109 ? 19.123 -7.193 -13.652 1.00 98.19 109 TYR A CA 1
ATOM 883 C C . TYR A 1 109 ? 19.476 -8.064 -14.861 1.00 98.19 109 TYR A C 1
ATOM 885 O O . TYR A 1 109 ? 19.406 -9.293 -14.777 1.00 98.19 109 TYR A O 1
ATOM 893 N N . TYR A 1 110 ? 19.799 -7.443 -15.993 1.00 97.44 110 TYR A N 1
ATOM 894 C CA . TYR A 1 110 ? 19.939 -8.143 -17.272 1.00 97.44 110 TYR A CA 1
ATOM 895 C C . TYR A 1 110 ? 21.040 -7.587 -18.188 1.00 97.44 110 TYR A C 1
ATOM 897 O O . TYR A 1 110 ? 20.931 -7.655 -19.412 1.00 97.44 110 TYR A O 1
ATOM 905 N N . GLU A 1 111 ? 22.104 -7.030 -17.610 1.00 97.19 111 GLU A N 1
ATOM 906 C CA . GLU A 1 111 ? 23.325 -6.707 -18.357 1.00 97.19 111 GLU A CA 1
ATOM 907 C C . GLU A 1 111 ? 24.145 -7.990 -18.530 1.00 97.19 111 GLU A C 1
ATOM 909 O O . GLU A 1 111 ? 24.453 -8.658 -17.543 1.00 97.19 111 GLU A O 1
ATOM 914 N N . ASP A 1 112 ? 24.427 -8.374 -19.778 1.00 95.12 112 ASP A N 1
ATOM 915 C CA . ASP A 1 112 ? 25.233 -9.554 -20.142 1.00 95.12 112 ASP A CA 1
ATOM 916 C C . ASP A 1 112 ? 24.814 -10.881 -19.471 1.00 95.12 112 ASP A C 1
ATOM 918 O O . ASP A 1 112 ? 25.580 -11.841 -19.375 1.00 95.12 112 ASP A O 1
ATOM 922 N N . GLY A 1 113 ? 23.560 -10.959 -19.026 1.00 94.94 113 GLY A N 1
ATOM 923 C CA . GLY A 1 113 ? 23.024 -12.069 -18.251 1.00 94.94 113 GLY A CA 1
ATOM 924 C C . GLY A 1 113 ? 21.572 -11.833 -17.845 1.00 94.94 113 GLY A C 1
ATOM 925 O O . GLY A 1 113 ? 20.911 -10.925 -18.338 1.00 94.94 113 GLY A O 1
ATOM 926 N N . ASN A 1 114 ? 21.042 -12.678 -16.960 1.00 97.06 114 ASN A N 1
ATOM 927 C CA . ASN A 1 114 ? 19.678 -12.539 -16.446 1.00 97.06 114 ASN A CA 1
ATOM 928 C C . ASN A 1 114 ? 19.615 -13.001 -14.987 1.00 97.06 114 ASN A C 1
ATOM 930 O O . ASN A 1 114 ? 19.634 -14.200 -14.710 1.00 97.06 114 ASN A O 1
ATOM 934 N N . VAL A 1 115 ? 19.530 -12.045 -14.065 1.00 97.94 115 VAL A N 1
ATOM 935 C CA . VAL A 1 115 ? 19.475 -12.279 -12.620 1.00 97.94 115 VAL A CA 1
ATOM 936 C C . VAL A 1 115 ? 18.183 -11.691 -12.069 1.00 97.94 115 VAL A C 1
ATOM 938 O O . VAL A 1 115 ? 17.853 -10.532 -12.322 1.00 97.94 115 VAL A O 1
ATOM 941 N N . GLN A 1 116 ? 17.445 -12.489 -11.298 1.00 98.12 116 GLN A N 1
ATOM 942 C CA . GLN A 1 116 ? 16.196 -12.066 -10.672 1.00 98.12 116 GLN A CA 1
ATOM 943 C C . GLN A 1 116 ? 16.202 -12.361 -9.176 1.00 98.12 116 GLN A C 1
ATOM 945 O O . GLN A 1 116 ? 16.541 -13.462 -8.752 1.00 98.12 116 GLN A O 1
ATOM 950 N N . LEU A 1 117 ? 15.761 -11.378 -8.396 1.00 97.94 117 LEU A N 1
ATOM 951 C CA . LEU A 1 117 ? 15.385 -11.534 -6.998 1.00 97.94 117 LEU A CA 1
ATOM 952 C C . LEU A 1 117 ? 13.861 -11.514 -6.915 1.00 97.94 117 LEU A C 1
ATOM 954 O O . LEU A 1 117 ? 13.224 -10.565 -7.377 1.00 97.94 117 LEU A O 1
ATOM 958 N N . VAL A 1 118 ? 13.285 -12.534 -6.288 1.00 98.25 118 VAL A N 1
ATOM 959 C CA . VAL A 1 118 ? 11.871 -12.579 -5.907 1.00 98.25 118 VAL A CA 1
ATOM 960 C C . VAL A 1 118 ? 11.825 -12.941 -4.434 1.00 98.25 118 VAL A C 1
ATOM 962 O O . VAL A 1 118 ? 12.267 -14.020 -4.055 1.00 98.25 118 VAL A O 1
ATOM 965 N N . SER A 1 119 ? 11.303 -12.043 -3.607 1.00 98.25 119 SER A N 1
ATOM 966 C CA . SER A 1 119 ? 11.242 -12.246 -2.162 1.00 98.25 119 SER A CA 1
ATOM 967 C C . SER A 1 119 ? 9.910 -11.769 -1.604 1.00 98.25 119 SER A C 1
ATOM 969 O O . SER A 1 119 ? 9.318 -10.812 -2.113 1.00 98.25 119 SER A O 1
ATOM 971 N N . HIS A 1 120 ? 9.430 -12.437 -0.560 1.00 98.19 120 HIS A N 1
ATOM 972 C CA . HIS A 1 120 ? 8.266 -12.006 0.198 1.00 98.19 120 HIS A CA 1
ATOM 973 C C . HIS A 1 120 ? 8.403 -12.369 1.676 1.00 98.19 120 HIS A C 1
ATOM 975 O O . HIS A 1 120 ? 9.075 -13.340 2.015 1.00 98.19 120 HIS A O 1
ATOM 981 N N . LYS A 1 121 ? 7.733 -11.600 2.535 1.00 98.31 121 LYS A N 1
ATOM 982 C CA . LYS A 1 121 ? 7.625 -11.859 3.973 1.00 98.31 121 LYS A CA 1
ATOM 983 C C . LYS A 1 121 ? 6.211 -11.538 4.431 1.00 98.31 121 LYS A C 1
ATOM 985 O O . LYS A 1 121 ? 5.676 -10.482 4.089 1.00 98.31 121 LYS A O 1
ATOM 990 N N . GLU A 1 122 ? 5.618 -12.463 5.172 1.00 98.44 122 GLU A N 1
ATOM 991 C CA . GLU A 1 122 ? 4.337 -12.276 5.850 1.00 98.44 122 GLU A CA 1
ATOM 992 C C . GLU A 1 122 ? 4.587 -11.936 7.317 1.00 98.44 122 GLU A C 1
ATOM 994 O O . GLU A 1 122 ? 5.536 -12.432 7.925 1.00 98.44 122 GLU A O 1
ATOM 999 N N . VAL A 1 123 ? 3.754 -11.060 7.868 1.00 97.81 123 VAL A N 1
ATOM 1000 C CA . VAL A 1 123 ? 3.858 -10.566 9.242 1.00 97.81 123 VAL A CA 1
ATOM 1001 C C . VAL A 1 123 ? 2.478 -10.595 9.875 1.00 97.81 123 VAL A C 1
ATOM 1003 O O . VAL A 1 123 ? 1.486 -10.233 9.238 1.00 97.81 123 VAL A O 1
ATOM 1006 N N . GLN A 1 124 ? 2.426 -11.006 11.137 1.00 98.19 124 GLN A N 1
ATOM 1007 C CA . GLN A 1 124 ? 1.224 -10.957 11.949 1.00 98.19 124 GLN A CA 1
ATOM 1008 C C . GLN A 1 124 ? 1.577 -10.418 13.332 1.00 98.19 124 GLN A C 1
ATOM 1010 O O . GLN A 1 124 ? 2.282 -11.073 14.090 1.00 98.19 124 GLN A O 1
ATOM 1015 N N . GLU A 1 125 ? 1.071 -9.230 13.645 1.00 97.94 125 GLU A N 1
ATOM 1016 C CA . GLU A 1 125 ? 1.336 -8.523 14.898 1.00 97.94 125 GLU A CA 1
ATOM 1017 C C . GLU A 1 125 ? 0.030 -8.126 15.578 1.00 97.94 125 GLU A C 1
ATOM 1019 O O . GLU A 1 125 ? -1.014 -8.014 14.939 1.00 97.94 125 GLU A O 1
ATOM 1024 N N . SER A 1 126 ? 0.072 -7.891 16.885 1.00 97.44 126 SER A N 1
ATOM 1025 C CA . SER A 1 126 ? -1.090 -7.397 17.631 1.00 97.44 126 SER A CA 1
ATOM 1026 C C . SER A 1 126 ? -0.942 -5.910 17.923 1.00 97.44 126 SER A C 1
ATOM 1028 O O . SER A 1 126 ? 0.148 -5.454 18.250 1.00 97.44 126 SER A O 1
ATOM 1030 N N . MET A 1 127 ? -2.043 -5.162 17.868 1.00 97.62 127 MET A N 1
ATOM 1031 C CA . MET A 1 127 ? -2.064 -3.759 18.289 1.00 97.62 127 MET A CA 1
ATOM 1032 C C . MET A 1 127 ? -3.315 -3.426 19.092 1.00 97.62 127 MET A C 1
ATOM 1034 O O . MET A 1 127 ? -4.363 -4.066 18.933 1.00 97.62 127 MET A O 1
ATOM 1038 N N . SER A 1 128 ? -3.207 -2.409 19.941 1.00 96.38 128 SER A N 1
ATOM 1039 C CA . SER A 1 128 ? -4.359 -1.862 20.651 1.00 96.38 128 SER A CA 1
ATOM 1040 C C . SER A 1 128 ? -5.120 -0.889 19.753 1.00 96.38 128 SER A C 1
ATOM 1042 O O . SER A 1 128 ? -4.543 -0.130 18.980 1.00 96.38 128 SER A O 1
ATOM 1044 N N . ILE A 1 129 ? -6.443 -0.898 19.861 1.00 96.62 129 ILE A N 1
ATOM 1045 C CA . ILE A 1 129 ? -7.324 0.056 19.198 1.00 96.62 129 ILE A CA 1
ATOM 1046 C C . ILE A 1 129 ? -7.834 1.034 20.246 1.00 96.62 129 ILE A C 1
ATOM 1048 O O . ILE A 1 129 ? -8.308 0.652 21.314 1.00 96.62 129 ILE A O 1
ATOM 1052 N N . SER A 1 130 ? -7.722 2.320 19.931 1.00 95.69 130 SER A N 1
ATOM 1053 C CA . SER A 1 130 ? -8.218 3.401 20.778 1.00 95.69 130 SER A CA 1
ATOM 1054 C C . SER A 1 130 ? -8.99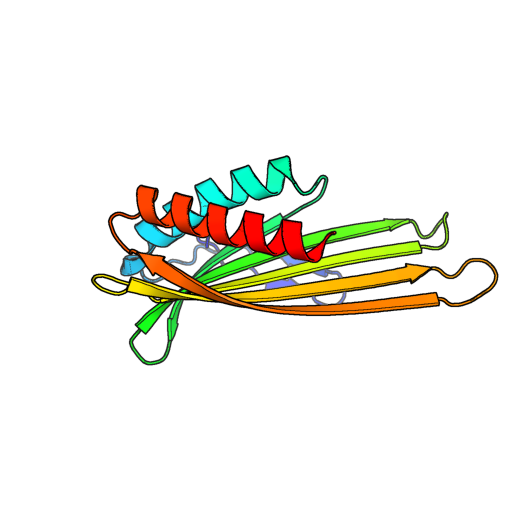8 4.412 19.937 1.00 95.69 130 SER A C 1
ATOM 1056 O O . SER A 1 130 ? -10.060 4.092 19.414 1.00 95.69 130 SER A O 1
ATOM 1058 N N . ASN A 1 131 ? -8.477 5.627 19.772 1.00 96.62 131 ASN A N 1
ATOM 1059 C CA . ASN A 1 131 ? -9.000 6.585 18.803 1.00 96.62 131 ASN A CA 1
ATOM 1060 C C . ASN A 1 131 ? -8.260 6.459 17.461 1.00 96.62 131 ASN A C 1
ATOM 1062 O O . ASN A 1 131 ? -7.182 5.861 17.376 1.00 96.62 131 ASN A O 1
ATOM 1066 N N . GLU A 1 132 ? -8.832 7.065 16.425 1.00 97.44 132 GLU A N 1
ATOM 1067 C CA . GLU A 1 132 ? -8.345 6.992 15.044 1.00 97.44 132 GLU A CA 1
ATOM 1068 C C . GLU A 1 132 ? -6.881 7.440 14.912 1.00 97.44 132 GLU A C 1
ATOM 1070 O O . GLU A 1 132 ? -6.071 6.764 14.281 1.00 97.44 132 GLU A O 1
ATOM 1075 N N . ALA A 1 133 ? -6.513 8.550 15.560 1.00 97.88 133 ALA A N 1
ATOM 1076 C CA . ALA A 1 133 ? -5.180 9.136 15.450 1.00 97.88 133 ALA A CA 1
ATOM 1077 C C . ALA A 1 133 ? -4.109 8.319 16.188 1.00 97.88 133 ALA A C 1
ATOM 1079 O O . ALA A 1 133 ? -3.014 8.115 15.661 1.00 97.88 133 ALA A O 1
ATOM 1080 N N . SER A 1 134 ? -4.403 7.854 17.404 1.00 97.81 134 SER A N 1
ATOM 1081 C CA . SER A 1 134 ? -3.478 7.020 18.181 1.00 97.81 134 SER A CA 1
ATOM 1082 C C . SER A 1 134 ? -3.252 5.669 17.507 1.00 97.81 134 SER A C 1
ATOM 1084 O O . SER A 1 134 ? -2.108 5.253 17.345 1.00 97.81 134 SER A O 1
ATOM 1086 N N . THR A 1 135 ? -4.327 5.034 17.038 1.00 98.12 135 THR A N 1
ATOM 1087 C CA . THR A 1 135 ? -4.244 3.736 16.356 1.00 98.12 135 THR A CA 1
ATOM 1088 C C . THR A 1 135 ? -3.487 3.851 15.033 1.00 98.12 135 THR A C 1
ATOM 1090 O O . THR A 1 135 ? -2.655 3.004 14.735 1.00 98.12 135 THR A O 1
ATOM 1093 N N . ALA A 1 136 ? -3.693 4.925 14.257 1.00 98.56 136 ALA A N 1
ATOM 1094 C CA . ALA A 1 136 ? -2.933 5.157 13.026 1.00 98.56 136 ALA A CA 1
ATOM 1095 C C . ALA A 1 136 ? -1.419 5.282 13.281 1.00 98.56 136 ALA A C 1
ATOM 1097 O O . ALA A 1 136 ? -0.619 4.761 12.506 1.00 98.56 136 ALA A O 1
ATOM 1098 N N . LYS A 1 137 ? -1.015 5.934 14.380 1.00 98.25 137 LYS A N 1
ATOM 1099 C CA . LYS A 1 137 ? 0.400 6.037 14.776 1.00 98.25 137 LYS A CA 1
ATOM 1100 C C . LYS A 1 137 ? 0.981 4.692 15.204 1.00 98.25 137 LYS A C 1
ATOM 1102 O O . LYS A 1 137 ? 2.109 4.387 14.837 1.00 98.25 137 LYS A O 1
ATOM 1107 N N . GLU A 1 138 ? 0.242 3.912 15.990 1.00 98.19 138 GLU A N 1
ATOM 1108 C CA . GLU A 1 138 ? 0.667 2.573 16.419 1.00 98.19 138 GLU A CA 1
ATOM 1109 C C . GLU A 1 138 ? 0.811 1.629 15.221 1.00 98.19 138 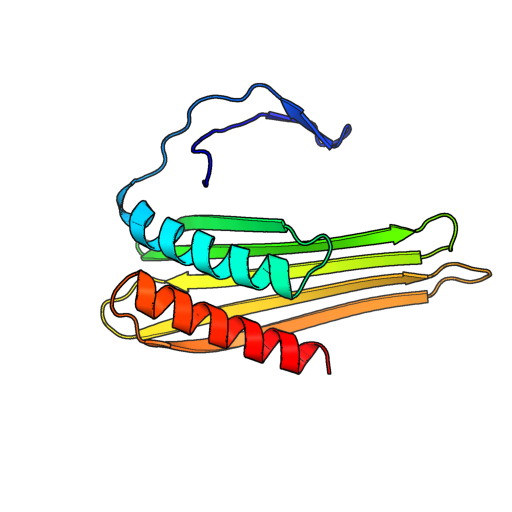GLU A C 1
ATOM 1111 O O . GLU A 1 138 ? 1.849 0.991 15.062 1.00 98.19 138 GLU A O 1
ATOM 1116 N N . PHE A 1 139 ? -0.166 1.646 14.313 1.00 98.62 139 PHE A N 1
ATOM 1117 C CA . PHE A 1 139 ? -0.131 0.890 13.066 1.00 98.62 139 PHE A CA 1
ATOM 1118 C C . PHE A 1 139 ? 1.105 1.219 12.210 1.00 98.62 139 PHE A C 1
ATOM 1120 O O . PHE A 1 139 ? 1.791 0.308 11.751 1.00 98.62 139 PHE A O 1
ATOM 1127 N N . VAL A 1 140 ? 1.432 2.507 12.027 1.00 98.56 140 VAL A N 1
ATOM 1128 C CA . VAL A 1 140 ? 2.630 2.907 11.266 1.00 98.56 140 VAL A CA 1
ATOM 1129 C C . VAL A 1 140 ? 3.916 2.422 11.930 1.00 98.56 140 VAL A C 1
ATOM 1131 O O . VAL A 1 140 ? 4.795 1.957 11.218 1.00 98.56 140 VAL A O 1
ATOM 1134 N N . LYS A 1 141 ? 4.020 2.450 13.265 1.00 98.50 141 LYS A N 1
ATOM 1135 C CA . LYS A 1 141 ? 5.205 1.926 13.969 1.00 98.50 141 LYS A CA 1
ATOM 1136 C C . LYS A 1 141 ? 5.415 0.433 13.728 1.00 98.50 141 LYS A C 1
ATOM 1138 O O . LYS A 1 141 ? 6.551 0.006 13.555 1.00 98.50 141 LYS A O 1
ATOM 1143 N N . ILE A 1 142 ? 4.335 -0.351 13.723 1.00 98.44 142 ILE A N 1
ATOM 1144 C CA . ILE A 1 142 ? 4.395 -1.792 13.437 1.00 98.44 142 ILE A CA 1
ATOM 1145 C C . ILE A 1 142 ? 4.873 -2.023 12.003 1.00 98.44 142 ILE A C 1
ATOM 1147 O O . ILE A 1 142 ? 5.791 -2.809 11.782 1.00 98.44 142 ILE A O 1
ATOM 1151 N N . MET A 1 143 ? 4.279 -1.311 11.042 1.00 98.31 143 MET A N 1
ATOM 1152 C CA . MET A 1 143 ? 4.666 -1.386 9.634 1.00 98.31 143 MET A CA 1
ATOM 1153 C C . MET A 1 143 ? 6.138 -1.004 9.436 1.00 98.31 143 MET A C 1
ATOM 1155 O O . MET A 1 143 ? 6.882 -1.759 8.827 1.00 98.31 143 MET A O 1
ATOM 1159 N N . GLU A 1 144 ? 6.574 0.122 9.999 1.00 98.44 144 GLU A N 1
ATOM 1160 C CA . GLU A 1 144 ? 7.955 0.599 9.914 1.00 98.44 144 GLU A CA 1
ATOM 1161 C C . GLU A 1 144 ? 8.949 -0.402 10.511 1.00 98.44 144 GLU A C 1
ATOM 1163 O O . GLU A 1 144 ? 9.940 -0.737 9.866 1.00 98.44 144 GLU A O 1
ATOM 1168 N N . ALA A 1 145 ? 8.681 -0.922 11.712 1.00 98.31 145 ALA A N 1
ATOM 1169 C CA . ALA A 1 145 ? 9.548 -1.912 12.344 1.00 98.31 145 ALA A CA 1
ATOM 1170 C C . ALA A 1 145 ? 9.669 -3.188 11.497 1.00 98.31 145 ALA A C 1
ATOM 1172 O O . ALA A 1 145 ? 10.771 -3.699 11.305 1.00 98.31 145 ALA A O 1
ATOM 1173 N N . ALA A 1 146 ? 8.551 -3.674 10.953 1.00 98.19 146 ALA A N 1
ATOM 1174 C CA . ALA A 1 146 ? 8.519 -4.87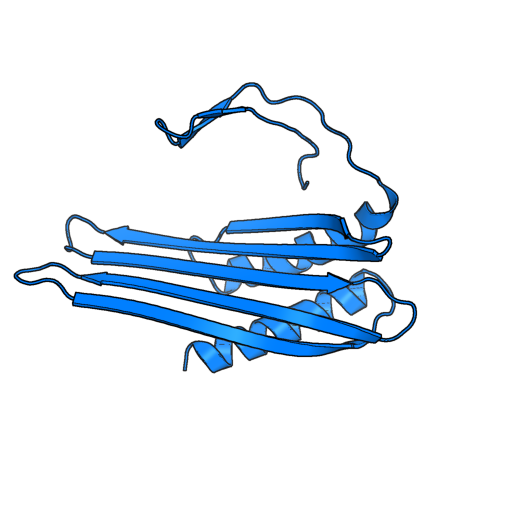7 10.133 1.00 98.19 146 ALA A CA 1
ATOM 1175 C C . ALA A 1 146 ? 9.181 -4.694 8.754 1.00 98.19 146 ALA A C 1
ATOM 1177 O O . ALA A 1 146 ? 9.866 -5.606 8.287 1.00 98.19 146 ALA A O 1
ATOM 1178 N N . GLU A 1 147 ? 8.995 -3.537 8.107 1.00 98.00 147 GLU A N 1
ATOM 1179 C CA . GLU A 1 147 ? 9.644 -3.214 6.829 1.00 98.00 147 GLU A CA 1
ATOM 1180 C C . GLU A 1 147 ? 11.159 -3.021 7.018 1.00 98.00 147 GLU A C 1
ATOM 1182 O O . GLU A 1 147 ? 11.935 -3.564 6.231 1.00 98.00 147 GLU A O 1
ATOM 1187 N N . ASN A 1 148 ? 11.591 -2.370 8.105 1.00 97.56 148 ASN A N 1
ATOM 1188 C CA . ASN A 1 148 ? 13.010 -2.220 8.445 1.00 97.56 148 ASN A CA 1
ATOM 1189 C C . ASN A 1 148 ? 13.682 -3.570 8.739 1.00 97.56 148 ASN A C 1
ATOM 1191 O O . ASN A 1 148 ? 14.754 -3.844 8.208 1.00 97.56 148 ASN A O 1
ATOM 1195 N N . ASP A 1 149 ? 13.042 -4.438 9.527 1.00 97.38 149 ASP A N 1
ATOM 1196 C CA . ASP A 1 149 ? 13.543 -5.792 9.816 1.00 97.38 149 ASP A CA 1
ATOM 1197 C C . ASP A 1 149 ? 13.602 -6.683 8.564 1.00 97.38 149 ASP A C 1
ATOM 1199 O O . ASP A 1 149 ? 14.376 -7.628 8.503 1.00 97.38 149 ASP A O 1
ATOM 1203 N N . TYR A 1 150 ? 12.774 -6.420 7.549 1.00 97.19 150 TYR A N 1
ATOM 1204 C CA . TYR A 1 150 ? 12.824 -7.159 6.286 1.00 97.19 150 TYR A CA 1
ATOM 1205 C C . TYR A 1 150 ? 13.890 -6.637 5.312 1.00 97.19 150 TYR A C 1
ATOM 1207 O O . TYR A 1 150 ? 14.336 -7.381 4.439 1.00 97.19 150 TYR A O 1
ATOM 1215 N N . GLN A 1 151 ? 14.257 -5.359 5.415 1.00 92.38 151 GLN A N 1
ATOM 1216 C CA . GLN A 1 151 ? 15.243 -4.736 4.536 1.00 92.38 151 GLN A CA 1
ATOM 1217 C C . GLN A 1 151 ? 16.694 -5.079 4.920 1.00 92.38 151 GLN A C 1
ATOM 1219 O O . GLN A 1 151 ? 17.562 -5.045 4.043 1.00 92.38 151 GLN A O 1
ATOM 1224 N N . VAL A 1 152 ? 16.950 -5.361 6.202 1.00 85.50 152 VAL A N 1
ATOM 1225 C CA . VAL A 1 152 ? 18.265 -5.756 6.745 1.00 85.50 152 VAL A CA 1
ATOM 1226 C C . VAL A 1 152 ? 18.539 -7.235 6.485 1.00 85.50 152 VAL A C 1
ATOM 1228 O O . VAL A 1 152 ? 19.690 -7.537 6.095 1.00 85.50 152 VAL A O 1
#

Foldseek 3Di:
DVVQWDWDADPVVRDTHDTDHHDDPCPCVLLQVLLVVLVVVVCVVPAVQKDKDWDWDQDPNWTKIKIKMKHWDDDVVQQKIKIKIKIWMWTDDPWKIKIKMKIWIWMWGQDVHTDIDTDMDIDIDMDTDDDSNVRSNRNVVVVVVVVVVVVD